Protein AF-A0A969ZIH9-F1 (afdb_monomer)

Mean predicted aligned error: 7.08 Å

pLDDT: mean 86.92, std 8.5, range [53.53, 96.44]

Secondary structure (DSSP, 8-state):
-HHHHHHHHHHHHHHHHTT--HHHHHHHHT--HHHHHHHHHHHHHHHHHTTSTTHHHHHHH-S-HHHHHHHHHHHHHTT--SHHHHHT--HHHHTTSTT--HHHHHHHHHHHHHHHHHHHT-

Nearest PDB structures (foldseek):
  7kja-assembly1_A  TM=7.218E-01  e=5.142E+00  Homo sapiens
  2e8n-assembly1_A  TM=7.130E-01  e=5.732E+00  Homo sapiens
  7kjc-assembly1_A  TM=7.222E-01  e=7.122E+00  Homo sapiens
  5y6a-assembly1_B  TM=3.736E-01  e=9.342E+00  Listeria monocytogenes J0161

Structure (mmCIF, N/CA/C/O backbone):
data_AF-A0A969ZIH9-F1
#
_entry.id   AF-A0A969ZIH9-F1
#
loop_
_atom_site.group_PDB
_atom_site.id
_atom_site.type_symbol
_atom_site.label_atom_id
_atom_site.label_alt_id
_atom_site.label_comp_id
_atom_site.label_asym_id
_atom_site.label_entity_id
_atom_site.label_seq_id
_atom_site.pdbx_PDB_ins_code
_atom_site.Cartn_x
_atom_site.Cartn_y
_atom_site.Cartn_z
_atom_site.occupancy
_atom_site.B_iso_or_equiv
_atom_site.auth_seq_id
_atom_site.auth_comp_id
_atom_site.auth_asym_id
_atom_site.auth_atom_id
_atom_site.pdbx_PDB_model_num
ATOM 1 N N . MET A 1 1 ? -5.543 -1.739 -20.381 1.00 57.84 1 MET A N 1
ATOM 2 C CA . MET A 1 1 ? -4.426 -0.755 -20.312 1.00 57.84 1 MET A CA 1
ATOM 3 C C . MET A 1 1 ? -3.811 -0.650 -18.911 1.00 57.84 1 MET A C 1
ATOM 5 O O . MET A 1 1 ? -2.602 -0.478 -18.823 1.00 57.84 1 MET A O 1
ATOM 9 N N . ALA A 1 2 ? -4.604 -0.740 -17.831 1.00 61.97 2 ALA A N 1
ATOM 10 C CA . ALA A 1 2 ? -4.091 -0.759 -16.456 1.00 61.97 2 ALA A CA 1
ATOM 11 C C . ALA A 1 2 ? -3.332 -2.059 -16.113 1.00 61.97 2 ALA A C 1
ATOM 13 O O . ALA A 1 2 ? -2.240 -1.976 -15.562 1.00 61.97 2 ALA A O 1
ATOM 14 N N . GLU A 1 3 ? -3.840 -3.227 -16.524 1.00 64.31 3 GLU A N 1
ATOM 15 C CA . GLU A 1 3 ? -3.169 -4.529 -16.318 1.00 64.31 3 GLU A CA 1
ATOM 16 C C . GLU A 1 3 ? -1.819 -4.609 -17.029 1.00 64.31 3 GLU A C 1
ATOM 18 O O . GLU A 1 3 ? -0.807 -4.800 -16.374 1.00 64.31 3 GLU A O 1
ATOM 23 N N . ALA A 1 4 ? -1.755 -4.265 -18.320 1.00 75.06 4 ALA A N 1
ATOM 24 C CA . ALA A 1 4 ? -0.489 -4.240 -19.062 1.00 75.06 4 ALA A CA 1
ATOM 25 C C . ALA A 1 4 ? 0.594 -3.338 -18.423 1.00 75.06 4 ALA A C 1
ATOM 27 O O . ALA A 1 4 ? 1.790 -3.583 -18.576 1.00 75.06 4 ALA A O 1
ATOM 28 N N . LYS A 1 5 ? 0.197 -2.277 -17.701 1.00 81.75 5 LYS A N 1
ATOM 29 C CA . LYS A 1 5 ? 1.139 -1.448 -16.930 1.00 81.75 5 LYS A CA 1
ATOM 30 C C . LYS A 1 5 ? 1.594 -2.145 -15.647 1.00 81.75 5 LYS A C 1
ATOM 32 O O . LYS A 1 5 ? 2.770 -2.022 -15.313 1.00 81.75 5 LYS A O 1
ATOM 37 N N . LYS A 1 6 ? 0.689 -2.830 -14.940 1.00 80.06 6 LYS A N 1
ATOM 38 C CA . LYS A 1 6 ? 1.018 -3.617 -13.743 1.00 80.06 6 LYS A CA 1
ATOM 39 C C . LYS A 1 6 ? 1.974 -4.760 -14.091 1.00 80.06 6 LYS A C 1
ATOM 41 O O . LYS A 1 6 ? 3.026 -4.856 -13.467 1.00 80.06 6 LYS A O 1
ATOM 46 N N . ASP A 1 7 ? 1.679 -5.518 -15.144 1.00 86.06 7 ASP A N 1
ATOM 47 C CA . ASP A 1 7 ? 2.494 -6.661 -15.574 1.00 86.06 7 ASP A CA 1
ATOM 48 C C . ASP A 1 7 ? 3.908 -6.225 -15.961 1.00 86.06 7 ASP A C 1
ATOM 50 O O . ASP A 1 7 ? 4.893 -6.737 -15.434 1.00 86.06 7 ASP A O 1
ATOM 54 N N . ARG A 1 8 ? 4.025 -5.168 -16.776 1.00 88.94 8 ARG A N 1
ATOM 55 C CA . ARG A 1 8 ? 5.325 -4.580 -17.130 1.00 88.94 8 ARG A CA 1
ATOM 56 C C . ARG A 1 8 ? 6.127 -4.158 -15.897 1.00 88.94 8 ARG A C 1
ATOM 58 O O . ARG A 1 8 ? 7.341 -4.339 -15.861 1.00 88.94 8 ARG A O 1
ATOM 65 N N . ASN A 1 9 ? 5.481 -3.525 -14.917 1.00 91.12 9 ASN A N 1
ATOM 66 C CA . ASN A 1 9 ? 6.172 -3.061 -13.716 1.00 91.12 9 ASN A CA 1
ATOM 67 C C . ASN A 1 9 ? 6.681 -4.239 -12.874 1.00 91.12 9 ASN A C 1
ATOM 69 O O . ASN A 1 9 ? 7.814 -4.184 -12.396 1.00 91.12 9 ASN A O 1
ATOM 73 N N . ARG A 1 10 ? 5.877 -5.302 -12.752 1.00 89.19 10 ARG A N 1
ATOM 74 C CA . ARG A 1 10 ? 6.259 -6.542 -12.076 1.00 89.19 10 ARG A CA 1
ATOM 75 C C . ARG A 1 10 ? 7.434 -7.225 -12.774 1.00 89.19 10 ARG A C 1
ATOM 77 O O . ARG A 1 10 ? 8.443 -7.490 -12.130 1.00 89.19 10 ARG A O 1
ATOM 84 N N . GLU A 1 11 ? 7.364 -7.412 -14.091 1.00 92.81 11 GLU A N 1
ATOM 85 C CA . GLU A 1 11 ? 8.471 -7.988 -14.867 1.00 92.81 11 GLU A CA 1
ATOM 86 C C . GLU A 1 11 ? 9.757 -7.157 -14.749 1.00 92.81 11 GLU A C 1
ATOM 88 O O . GLU A 1 11 ? 10.860 -7.700 -14.708 1.00 92.81 11 GLU A O 1
ATOM 93 N N . LEU A 1 12 ? 9.639 -5.824 -14.718 1.00 95.31 12 LEU A N 1
ATOM 94 C CA . LEU A 1 12 ? 10.779 -4.931 -14.515 1.00 95.31 12 LEU A CA 1
ATOM 95 C C . LEU A 1 12 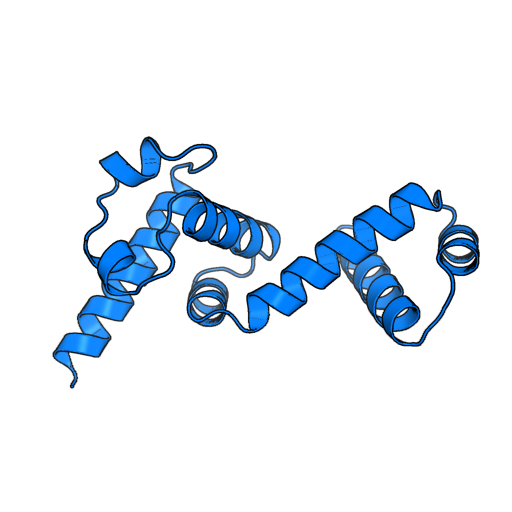? 11.412 -5.152 -13.138 1.00 95.31 12 LEU A C 1
ATOM 97 O O . LEU A 1 12 ? 12.638 -5.222 -13.049 1.00 95.31 12 LEU A O 1
ATOM 101 N N . TYR A 1 13 ? 10.592 -5.257 -12.090 1.00 94.31 13 TYR A N 1
ATOM 102 C CA . TYR A 1 13 ? 11.046 -5.541 -10.732 1.00 94.31 13 TYR A CA 1
ATOM 103 C C . TYR A 1 13 ? 11.770 -6.891 -10.652 1.00 94.31 13 TYR A C 1
ATOM 105 O O . TYR A 1 13 ? 12.934 -6.926 -10.260 1.00 94.31 13 TYR A O 1
ATOM 113 N N . GLU A 1 14 ? 11.139 -7.969 -11.120 1.00 93.38 14 GLU A N 1
ATOM 114 C CA . GLU A 1 14 ? 11.701 -9.326 -11.085 1.00 93.38 14 GLU A CA 1
ATOM 115 C C . GLU A 1 14 ? 13.020 -9.415 -11.872 1.00 93.38 14 GLU A C 1
ATOM 117 O O . GLU A 1 14 ? 14.018 -9.945 -11.383 1.00 93.38 14 GLU A O 1
ATOM 122 N N . ALA A 1 15 ? 13.079 -8.813 -13.065 1.00 94.12 15 ALA A N 1
ATOM 123 C CA . ALA A 1 15 ? 14.309 -8.764 -13.852 1.00 94.12 15 ALA A CA 1
ATOM 124 C C . ALA A 1 15 ? 15.412 -7.949 -13.157 1.00 94.12 15 ALA A C 1
ATOM 126 O O . ALA A 1 15 ? 16.597 -8.276 -13.274 1.00 94.12 15 ALA A O 1
ATOM 127 N N . LYS A 1 16 ? 15.049 -6.887 -12.426 1.00 96.06 16 LYS A N 1
ATOM 128 C CA . LYS A 1 16 ? 16.023 -6.095 -11.677 1.00 96.06 16 LYS A CA 1
ATOM 129 C C . LYS A 1 16 ? 16.589 -6.866 -10.481 1.00 96.06 16 LYS A C 1
ATOM 131 O O . LYS A 1 16 ? 17.804 -6.806 -10.278 1.00 96.06 16 LYS A O 1
ATOM 136 N N . GLU A 1 17 ? 15.747 -7.589 -9.745 1.00 95.00 17 GLU A N 1
ATOM 137 C CA . GLU A 1 17 ? 16.155 -8.485 -8.650 1.00 95.00 17 GLU A CA 1
ATOM 138 C C . GLU A 1 17 ? 17.052 -9.625 -9.161 1.00 95.00 17 GLU A C 1
ATOM 140 O O . GLU A 1 17 ? 18.039 -9.972 -8.520 1.00 95.00 17 GLU A O 1
ATOM 145 N N . ALA A 1 18 ? 16.817 -10.111 -10.385 1.00 94.56 18 ALA A N 1
ATOM 146 C CA . ALA A 1 18 ? 17.694 -11.065 -11.073 1.00 94.56 18 ALA A CA 1
ATOM 147 C C . ALA A 1 18 ? 19.033 -10.464 -11.571 1.00 94.56 18 ALA A C 1
ATOM 149 O O . ALA A 1 18 ? 19.819 -11.145 -12.231 1.00 94.56 18 ALA A O 1
ATOM 150 N N . GLY A 1 19 ? 19.309 -9.185 -11.289 1.00 95.00 19 GLY A N 1
ATOM 151 C CA . GLY A 1 19 ? 20.585 -8.529 -11.587 1.00 95.00 19 GLY A CA 1
ATOM 152 C C . GLY A 1 19 ? 20.643 -7.763 -12.912 1.00 95.00 19 GLY A C 1
ATOM 153 O O . GLY A 1 19 ? 21.695 -7.215 -13.248 1.00 95.00 19 GLY A O 1
ATOM 154 N N . VAL A 1 20 ? 19.541 -7.649 -13.664 1.00 95.62 20 VAL A N 1
ATOM 155 C CA . VAL A 1 20 ? 19.542 -6.903 -14.934 1.00 95.62 20 VAL A CA 1
ATOM 156 C C . VAL A 1 20 ? 19.785 -5.400 -14.677 1.00 95.62 20 VAL A C 1
ATOM 158 O O . VAL A 1 20 ? 19.151 -4.797 -13.804 1.00 95.62 20 VAL A O 1
ATOM 161 N N . PRO A 1 21 ? 20.699 -4.736 -15.410 1.00 96.31 21 PRO A N 1
ATOM 162 C CA . PRO A 1 21 ? 20.917 -3.295 -15.278 1.00 96.31 21 PRO A CA 1
ATOM 163 C C . PRO A 1 21 ? 19.704 -2.463 -15.719 1.00 96.31 21 PRO A C 1
ATOM 165 O O . PRO A 1 21 ? 19.036 -2.795 -16.699 1.00 96.31 21 PRO A O 1
ATOM 168 N N . PHE A 1 22 ? 19.473 -1.314 -15.071 1.00 95.50 22 PHE A N 1
ATOM 169 C CA . PHE A 1 22 ? 18.377 -0.406 -15.442 1.00 95.50 22 PHE A CA 1
ATOM 170 C C . PHE A 1 22 ? 18.468 0.113 -16.881 1.00 95.50 22 PHE A C 1
ATOM 172 O O . PHE A 1 22 ? 17.435 0.407 -17.470 1.00 95.50 22 PHE A O 1
ATOM 179 N N . THR A 1 23 ? 19.670 0.206 -17.453 1.00 96.38 23 THR A N 1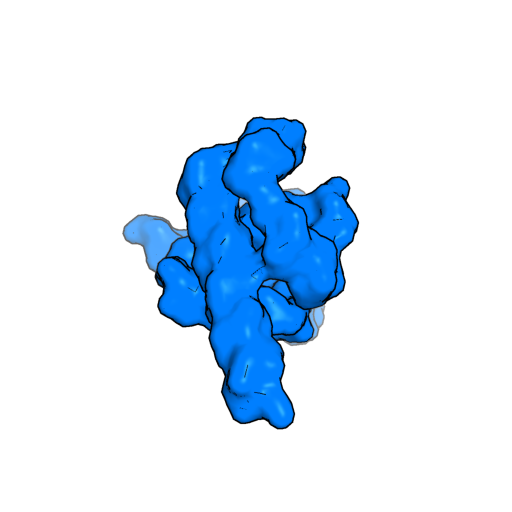
ATOM 180 C CA . THR A 1 23 ? 19.879 0.590 -18.858 1.00 96.38 23 THR A CA 1
ATOM 181 C C . THR A 1 23 ? 19.223 -0.403 -19.815 1.00 96.38 23 THR A C 1
ATOM 183 O O . THR A 1 23 ? 18.423 -0.001 -20.652 1.00 96.38 23 THR A O 1
ATOM 186 N N . LYS A 1 24 ? 19.448 -1.707 -19.615 1.00 95.12 24 LYS A N 1
ATOM 187 C CA . LYS A 1 24 ? 18.825 -2.764 -20.428 1.00 95.12 24 LYS A CA 1
ATOM 188 C C . LYS A 1 24 ? 17.306 -2.821 -20.253 1.00 95.12 24 LYS A C 1
ATOM 190 O O . LYS A 1 24 ? 16.580 -3.061 -21.212 1.00 95.12 24 LYS A O 1
ATOM 195 N N . LEU A 1 25 ? 16.812 -2.587 -19.034 1.00 94.69 25 LEU A N 1
ATOM 196 C CA . LEU A 1 25 ? 15.369 -2.533 -18.762 1.00 94.69 25 LEU A CA 1
ATOM 197 C C . LEU A 1 25 ? 14.714 -1.317 -19.432 1.00 94.69 25 LEU A C 1
ATOM 199 O O . LEU A 1 25 ? 13.631 -1.432 -20.000 1.00 94.69 25 LEU A O 1
ATOM 203 N N . ALA A 1 26 ? 15.381 -0.164 -19.392 1.00 94.56 26 ALA A N 1
ATOM 204 C CA . ALA A 1 26 ? 14.940 1.063 -20.043 1.00 94.56 26 ALA A CA 1
ATOM 205 C C . ALA A 1 26 ? 14.823 0.888 -21.566 1.00 94.56 26 ALA A C 1
ATOM 207 O O . ALA A 1 26 ? 13.788 1.228 -22.138 1.00 94.56 26 ALA A O 1
ATOM 208 N N . GLU A 1 27 ? 15.829 0.272 -22.192 1.00 94.62 27 GLU A N 1
ATOM 209 C CA . GLU A 1 27 ? 15.822 -0.074 -23.619 1.00 94.62 27 GLU A CA 1
ATOM 210 C C . GLU A 1 27 ? 14.688 -1.047 -23.974 1.00 94.62 27 GLU A C 1
ATOM 212 O O . GLU A 1 27 ? 13.912 -0.761 -24.884 1.00 94.62 27 GLU A O 1
ATOM 217 N N .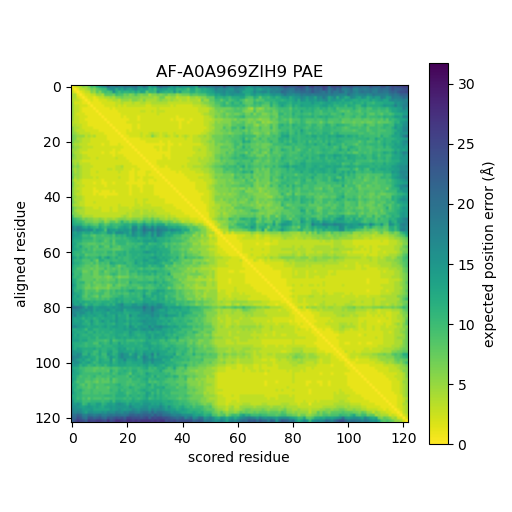 LYS A 1 28 ? 14.527 -2.151 -23.220 1.00 93.75 28 LYS A N 1
ATOM 218 C CA . LYS A 1 28 ? 13.483 -3.171 -23.462 1.00 93.75 28 LYS A CA 1
ATOM 219 C C . LYS A 1 28 ? 12.075 -2.570 -23.506 1.00 93.75 28 LYS A C 1
ATOM 221 O O . LYS A 1 28 ? 11.260 -2.978 -24.328 1.00 93.75 28 LYS A O 1
ATOM 226 N N . TYR A 1 29 ? 11.781 -1.634 -22.606 1.00 91.62 29 TYR A N 1
ATOM 227 C CA . TYR A 1 29 ? 10.437 -1.070 -22.451 1.00 91.62 29 TYR A CA 1
ATOM 228 C C . TYR A 1 29 ? 10.263 0.320 -23.077 1.00 91.62 29 TYR A C 1
ATOM 230 O O . TYR A 1 29 ? 9.191 0.908 -22.931 1.00 91.62 29 TYR A O 1
ATOM 238 N N . GLY A 1 30 ? 11.286 0.857 -23.751 1.00 92.88 30 GLY A N 1
ATOM 239 C CA . GLY A 1 30 ? 11.235 2.181 -24.378 1.00 92.88 30 GLY A CA 1
ATOM 240 C C . GLY A 1 30 ? 11.009 3.327 -23.383 1.00 92.88 30 GLY A C 1
ATOM 241 O O . GLY A 1 30 ? 10.279 4.271 -23.681 1.00 92.88 30 GLY A O 1
ATOM 242 N N . ILE A 1 31 ? 11.590 3.240 -22.182 1.00 93.62 31 ILE A N 1
ATOM 243 C CA . ILE A 1 31 ? 11.470 4.252 -21.118 1.00 93.62 31 ILE A CA 1
ATOM 244 C C . ILE A 1 31 ? 12.842 4.796 -20.719 1.00 93.62 31 ILE A C 1
ATOM 246 O O . ILE A 1 31 ? 13.874 4.247 -21.081 1.00 93.62 31 ILE A O 1
ATOM 250 N N . THR A 1 32 ? 12.882 5.871 -19.932 1.00 96.44 32 THR A N 1
ATOM 251 C CA . THR A 1 32 ? 14.149 6.374 -19.380 1.00 96.44 32 THR A CA 1
ATOM 252 C C . THR A 1 32 ? 14.636 5.512 -18.211 1.00 96.44 32 THR A C 1
ATOM 254 O O . THR A 1 32 ? 13.840 4.926 -17.474 1.00 96.44 32 THR A O 1
ATOM 257 N N . VAL A 1 33 ? 15.951 5.501 -17.968 1.00 94.94 33 VAL A N 1
ATOM 258 C CA . VAL A 1 33 ? 16.569 4.828 -16.805 1.00 94.94 33 VAL A CA 1
ATOM 259 C C . VAL A 1 33 ? 15.968 5.322 -15.482 1.00 94.94 33 VAL A C 1
ATOM 261 O O . VAL A 1 33 ? 15.685 4.526 -14.588 1.00 94.94 33 VAL A O 1
ATOM 264 N N . THR A 1 34 ? 15.696 6.624 -15.363 1.00 95.38 34 THR A N 1
ATOM 265 C CA . THR A 1 34 ? 15.040 7.215 -14.185 1.00 95.38 34 THR A CA 1
ATOM 266 C C . THR A 1 34 ? 13.617 6.691 -13.993 1.00 95.38 34 THR A C 1
ATOM 268 O O . THR A 1 34 ? 13.200 6.433 -12.861 1.00 95.38 34 THR A O 1
ATOM 271 N N . CYS A 1 35 ? 12.874 6.493 -15.087 1.00 93.12 35 CYS A N 1
ATOM 272 C CA . CYS A 1 35 ? 11.544 5.893 -15.040 1.00 93.12 35 CYS A CA 1
ATOM 273 C C . CYS A 1 35 ? 11.626 4.435 -14.567 1.00 93.12 35 CYS A C 1
ATOM 275 O O . CYS A 1 35 ? 10.903 4.061 -13.646 1.00 93.12 35 CYS A O 1
ATOM 277 N N . ALA A 1 36 ? 12.565 3.649 -15.106 1.00 93.81 36 ALA A N 1
ATOM 278 C CA . ALA A 1 36 ? 12.799 2.270 -14.676 1.00 93.81 36 ALA A CA 1
ATOM 279 C C . ALA A 1 36 ? 13.156 2.180 -13.179 1.00 93.81 36 ALA A C 1
ATOM 281 O O . ALA A 1 36 ? 12.581 1.371 -12.456 1.00 93.81 36 ALA A O 1
ATOM 282 N N . ASN A 1 37 ? 14.036 3.059 -12.688 1.00 93.31 37 ASN A N 1
ATOM 283 C CA . ASN A 1 37 ? 14.390 3.136 -11.266 1.00 93.31 37 ASN A CA 1
ATOM 284 C C . ASN A 1 37 ? 13.177 3.507 -10.393 1.00 93.31 37 ASN A C 1
ATOM 286 O O . ASN A 1 37 ? 12.932 2.883 -9.364 1.00 93.31 37 ASN A O 1
ATOM 290 N N . THR A 1 38 ? 12.372 4.482 -10.821 1.00 92.00 38 THR A N 1
ATOM 291 C CA . THR A 1 38 ? 11.143 4.870 -10.107 1.00 92.00 38 THR A CA 1
ATOM 292 C C . THR A 1 38 ? 10.147 3.716 -10.017 1.00 92.00 38 THR A C 1
ATOM 294 O O . THR A 1 38 ? 9.565 3.498 -8.957 1.00 92.00 38 THR A O 1
ATOM 297 N N . ILE A 1 39 ? 9.952 2.974 -11.112 1.00 92.00 39 ILE A N 1
ATOM 298 C CA . ILE A 1 39 ? 9.072 1.800 -11.137 1.00 92.00 39 ILE A CA 1
ATOM 299 C C . ILE A 1 39 ? 9.595 0.739 -10.171 1.00 92.00 39 ILE A C 1
ATOM 301 O O . ILE A 1 39 ? 8.849 0.311 -9.298 1.00 92.00 39 ILE A O 1
ATOM 305 N N . TYR A 1 40 ? 10.880 0.389 -10.266 1.00 93.44 40 TYR A N 1
ATOM 306 C CA . TYR A 1 40 ? 11.500 -0.585 -9.371 1.00 93.44 40 TYR A CA 1
ATOM 307 C C . TYR A 1 40 ? 11.326 -0.211 -7.900 1.00 93.44 40 TYR A C 1
ATOM 309 O O . TYR A 1 40 ? 10.863 -1.033 -7.121 1.00 93.44 40 TYR A O 1
ATOM 317 N N . ARG A 1 41 ? 11.639 1.035 -7.518 1.00 89.94 41 ARG A N 1
ATOM 318 C CA . ARG A 1 41 ? 11.481 1.494 -6.129 1.00 89.94 41 ARG A CA 1
ATOM 319 C C . ARG A 1 41 ? 10.045 1.351 -5.644 1.00 89.94 41 ARG A C 1
ATOM 321 O O . ARG A 1 41 ? 9.835 0.924 -4.521 1.00 89.94 41 ARG A O 1
ATOM 328 N N . ARG A 1 42 ? 9.064 1.694 -6.484 1.00 86.25 42 ARG A N 1
ATOM 329 C CA . ARG A 1 42 ? 7.644 1.566 -6.132 1.00 86.25 42 ARG A CA 1
ATOM 330 C C . ARG A 1 42 ? 7.230 0.114 -5.929 1.00 86.25 42 ARG A C 1
ATOM 332 O O . ARG A 1 42 ? 6.522 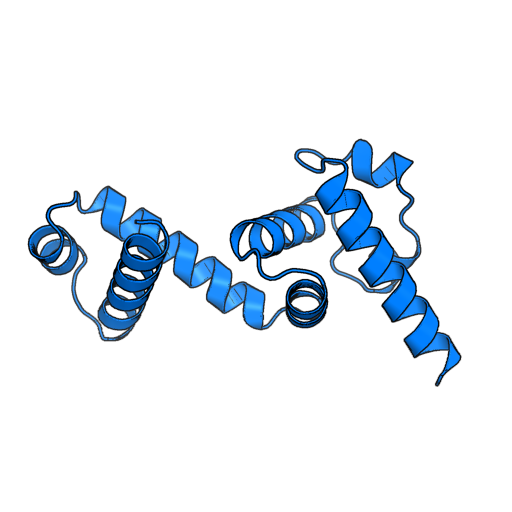-0.156 -4.972 1.00 86.25 42 ARG A O 1
ATOM 339 N N . GLU A 1 43 ? 7.647 -0.796 -6.805 1.00 87.94 43 GLU A N 1
ATOM 340 C CA . GLU A 1 43 ? 7.327 -2.221 -6.642 1.00 87.94 43 GLU A CA 1
ATOM 341 C C . GLU A 1 43 ? 8.077 -2.833 -5.453 1.00 87.94 43 GLU A C 1
ATOM 343 O O . GLU A 1 43 ? 7.479 -3.563 -4.674 1.00 87.94 43 GLU A O 1
ATOM 348 N N . LYS A 1 44 ? 9.340 -2.451 -5.227 1.00 87.56 44 LYS A N 1
ATOM 349 C CA . LYS A 1 44 ? 10.104 -2.887 -4.055 1.00 87.56 44 LYS A CA 1
ATOM 350 C C . LYS A 1 44 ? 9.433 -2.477 -2.746 1.00 87.56 44 LYS A C 1
ATOM 352 O O . LYS A 1 44 ? 9.269 -3.320 -1.878 1.00 87.56 44 LYS A O 1
ATOM 357 N N . ILE A 1 45 ? 8.995 -1.222 -2.643 1.00 81.00 45 ILE A N 1
ATOM 358 C CA . ILE A 1 45 ? 8.256 -0.720 -1.477 1.00 81.00 45 ILE A CA 1
ATOM 359 C C . ILE A 1 45 ? 6.986 -1.552 -1.244 1.00 81.00 45 ILE A C 1
ATOM 361 O O . ILE A 1 45 ? 6.694 -1.922 -0.115 1.00 81.00 45 ILE A O 1
ATOM 365 N N . LYS A 1 46 ? 6.246 -1.921 -2.300 1.00 78.88 46 LYS A N 1
ATOM 366 C CA . LYS A 1 46 ? 5.078 -2.806 -2.148 1.00 78.88 46 LYS A CA 1
ATOM 367 C C . LYS A 1 46 ? 5.454 -4.191 -1.621 1.00 78.88 46 LYS A C 1
ATOM 369 O O . LYS A 1 46 ? 4.731 -4.713 -0.782 1.00 78.88 46 LYS A O 1
ATOM 374 N N . GLU A 1 47 ? 6.536 -4.791 -2.118 1.00 81.69 47 GLU A N 1
ATOM 375 C CA . GLU A 1 47 ? 7.018 -6.092 -1.627 1.00 81.69 47 GLU A CA 1
ATOM 376 C C . GLU A 1 47 ? 7.530 -6.015 -0.183 1.00 81.69 47 GLU A C 1
ATOM 378 O O . GLU A 1 47 ? 7.305 -6.936 0.596 1.00 81.69 47 GLU A O 1
ATOM 383 N N . GLU A 1 48 ? 8.175 -4.915 0.204 1.00 78.19 48 GLU A N 1
ATOM 384 C CA . G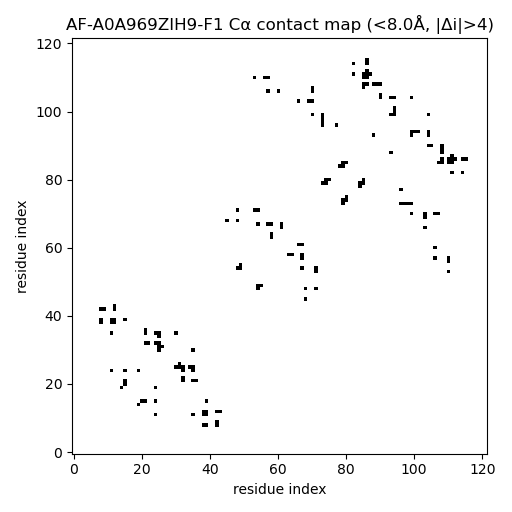LU A 1 48 ? 8.588 -4.669 1.589 1.00 78.19 48 GLU A CA 1
ATOM 385 C C . GLU A 1 48 ? 7.357 -4.559 2.500 1.00 78.19 48 GLU A C 1
ATOM 387 O O . GLU A 1 48 ? 7.267 -5.281 3.495 1.00 78.19 48 GLU A O 1
ATOM 392 N N . HIS A 1 49 ? 6.354 -3.775 2.090 1.00 71.12 49 HIS A N 1
ATOM 393 C CA . HIS A 1 49 ? 5.102 -3.622 2.828 1.00 71.12 49 HIS A CA 1
ATOM 394 C C . HIS A 1 49 ? 4.271 -4.909 2.899 1.00 71.12 49 HIS A C 1
ATOM 396 O O . HIS A 1 49 ? 3.517 -5.071 3.850 1.00 71.12 49 HIS A O 1
ATOM 402 N N . LYS A 1 50 ? 4.405 -5.869 1.968 1.00 68.69 50 LYS A N 1
ATOM 403 C CA . LYS A 1 50 ? 3.713 -7.176 2.068 1.00 68.69 50 LYS A CA 1
ATOM 404 C C . LYS A 1 50 ? 4.022 -7.935 3.355 1.00 68.69 50 LYS A C 1
ATOM 406 O O . LYS A 1 50 ? 3.203 -8.750 3.786 1.00 68.69 50 LYS A O 1
ATOM 411 N N . ASN A 1 51 ? 5.190 -7.678 3.939 1.00 64.06 51 ASN A N 1
ATOM 412 C CA . ASN A 1 51 ? 5.627 -8.280 5.193 1.00 64.06 51 ASN A CA 1
ATOM 413 C C . ASN A 1 51 ? 5.144 -7.504 6.428 1.00 64.06 51 ASN A C 1
ATOM 415 O O . ASN A 1 51 ? 5.383 -7.942 7.552 1.00 64.06 51 ASN A O 1
ATOM 419 N N . GLU A 1 52 ? 4.472 -6.366 6.250 1.00 68.31 52 GLU A N 1
ATOM 420 C CA . GLU A 1 52 ? 3.920 -5.604 7.362 1.00 68.31 52 GLU A CA 1
ATOM 421 C C . GLU A 1 52 ? 2.626 -6.208 7.885 1.00 68.31 52 GLU A C 1
ATOM 423 O O . GLU A 1 52 ? 1.767 -6.691 7.141 1.00 68.31 52 GLU A O 1
ATOM 428 N N . ARG A 1 53 ? 2.465 -6.106 9.206 1.00 66.25 53 ARG A N 1
ATOM 429 C CA . ARG A 1 53 ? 1.379 -6.718 9.975 1.00 66.25 53 ARG A CA 1
ATOM 430 C C . ARG A 1 53 ? -0.017 -6.399 9.429 1.00 66.25 53 ARG A C 1
ATOM 432 O O . ARG A 1 53 ? -0.888 -7.260 9.473 1.00 66.25 53 ARG A O 1
ATOM 439 N N . TYR A 1 54 ? -0.228 -5.198 8.887 1.00 74.44 54 TYR A N 1
ATOM 440 C CA . TYR A 1 54 ? -1.545 -4.750 8.413 1.00 74.44 54 TYR A CA 1
ATOM 441 C C . TYR A 1 54 ? -1.748 -4.880 6.909 1.00 74.44 54 TYR A C 1
ATOM 443 O O . TYR A 1 54 ? -2.865 -4.682 6.436 1.00 74.44 54 TYR A O 1
ATOM 451 N N . TYR A 1 55 ? -0.716 -5.241 6.144 1.00 80.56 55 TYR A N 1
ATOM 452 C CA . TYR A 1 55 ? -0.852 -5.378 4.698 1.00 80.56 55 TYR A CA 1
ATOM 453 C C . TYR A 1 55 ? -1.850 -6.477 4.334 1.00 80.56 55 TYR A C 1
ATOM 455 O O . TYR A 1 55 ? -2.712 -6.266 3.489 1.00 80.56 55 TYR A O 1
ATOM 463 N N . GLN A 1 56 ? -1.797 -7.623 5.019 1.00 80.62 56 GLN A N 1
ATOM 464 C CA . GLN A 1 56 ? -2.733 -8.728 4.779 1.00 80.62 56 GLN A CA 1
ATOM 465 C C . GLN A 1 56 ? -4.182 -8.353 5.126 1.00 80.62 56 GLN A C 1
ATOM 467 O O . GLN A 1 56 ? -5.102 -8.722 4.399 1.00 80.62 56 GLN A O 1
ATOM 472 N N . LEU A 1 57 ? -4.387 -7.561 6.186 1.00 86.25 57 LEU A N 1
ATOM 473 C CA . LEU A 1 57 ? -5.708 -7.020 6.523 1.00 86.25 57 LEU A CA 1
ATOM 474 C C . LEU A 1 57 ? -6.181 -6.007 5.475 1.00 86.25 57 LEU A C 1
ATOM 476 O O . LEU A 1 57 ? -7.338 -6.013 5.082 1.00 86.25 57 LEU A O 1
ATOM 480 N N . LEU A 1 58 ? -5.293 -5.157 4.960 1.00 88.31 58 LEU A N 1
ATOM 481 C CA . LEU A 1 58 ? -5.644 -4.222 3.892 1.00 88.31 58 LEU A CA 1
ATOM 482 C C . LEU A 1 58 ? -6.015 -4.945 2.592 1.00 88.31 58 LEU A C 1
ATOM 484 O O . LEU A 1 58 ? -6.983 -4.551 1.947 1.00 88.31 58 LEU A O 1
ATOM 488 N N . VAL A 1 59 ? -5.298 -6.015 2.239 1.00 86.56 59 VAL A N 1
ATOM 489 C CA . VAL A 1 59 ? -5.603 -6.858 1.071 1.00 86.56 59 VAL A CA 1
ATOM 490 C C . VAL A 1 59 ? -6.971 -7.529 1.203 1.00 86.56 59 VAL A C 1
ATOM 492 O O . VAL A 1 59 ? -7.690 -7.623 0.214 1.00 86.56 59 VAL A O 1
ATOM 495 N N . SER A 1 60 ? -7.379 -7.961 2.402 1.00 87.06 60 SER A N 1
ATOM 496 C CA . SER A 1 60 ? -8.715 -8.549 2.597 1.00 87.06 60 SER A CA 1
ATOM 497 C C . SER A 1 60 ? -9.847 -7.513 2.547 1.00 87.06 60 SER A C 1
ATOM 499 O O . SER A 1 60 ? -11.002 -7.866 2.306 1.00 87.06 60 SER A O 1
ATOM 501 N N . LEU A 1 61 ? -9.524 -6.232 2.751 1.00 88.62 61 LEU A N 1
ATOM 502 C CA . LEU A 1 61 ? -10.479 -5.124 2.760 1.00 88.62 61 LEU A CA 1
ATOM 503 C C . LEU A 1 61 ? -10.605 -4.405 1.407 1.00 88.62 61 LEU A C 1
ATOM 505 O O . LEU A 1 61 ? -11.606 -3.716 1.183 1.00 88.62 61 LEU A O 1
ATOM 509 N N . THR A 1 62 ? -9.613 -4.509 0.516 1.00 87.94 62 THR A N 1
ATOM 510 C CA . THR A 1 62 ? -9.639 -3.869 -0.807 1.00 87.94 62 THR A CA 1
ATOM 511 C C . THR A 1 62 ? -8.692 -4.527 -1.817 1.00 87.94 62 THR A C 1
ATOM 513 O O . THR A 1 62 ? -7.557 -4.851 -1.496 1.00 87.94 62 THR A O 1
ATOM 516 N N . ASP A 1 63 ? -9.114 -4.598 -3.085 1.00 84.81 63 ASP A N 1
ATOM 517 C CA . ASP A 1 63 ? -8.288 -5.092 -4.206 1.00 84.81 63 ASP A CA 1
ATOM 518 C C . ASP A 1 63 ? -7.379 -4.008 -4.832 1.00 84.81 63 ASP A C 1
ATOM 520 O O . ASP A 1 63 ? -6.743 -4.206 -5.873 1.00 84.81 63 ASP A O 1
ATOM 524 N N . SER A 1 64 ? -7.356 -2.800 -4.260 1.00 87.06 64 SER A N 1
ATOM 525 C CA . SER A 1 64 ? -6.607 -1.673 -4.818 1.00 87.06 64 SER A CA 1
ATOM 526 C C . SER A 1 64 ? -5.201 -1.583 -4.229 1.00 87.06 64 SER A C 1
ATOM 528 O O . SER A 1 64 ? -5.003 -0.954 -3.191 1.00 87.06 64 SER A O 1
ATOM 530 N N . ASP A 1 65 ? -4.201 -2.116 -4.943 1.00 81.19 65 ASP A N 1
ATOM 531 C CA . ASP A 1 65 ? -2.778 -2.019 -4.558 1.00 81.19 65 ASP A CA 1
ATOM 532 C C . ASP A 1 65 ? -2.339 -0.585 -4.228 1.00 81.19 65 ASP A C 1
ATOM 534 O O . ASP A 1 65 ? -1.538 -0.353 -3.321 1.00 81.19 65 ASP A O 1
ATOM 538 N N . GLU A 1 66 ? -2.845 0.398 -4.983 1.00 83.81 66 GLU A N 1
ATOM 539 C CA . GLU A 1 66 ? -2.540 1.807 -4.738 1.00 83.81 66 GLU A CA 1
ATOM 540 C C . GLU A 1 66 ? -3.113 2.261 -3.395 1.00 83.81 66 GLU A C 1
ATOM 542 O O . GLU A 1 66 ? -2.421 2.948 -2.644 1.00 83.81 66 GLU A O 1
ATOM 547 N N . MET A 1 67 ? -4.348 1.864 -3.076 1.00 88.31 67 MET A N 1
ATOM 548 C CA . MET A 1 67 ? -4.972 2.214 -1.806 1.00 88.31 67 MET A CA 1
ATOM 549 C C . MET A 1 67 ? -4.241 1.553 -0.640 1.00 88.31 67 MET A C 1
ATOM 551 O O . MET A 1 67 ? -3.911 2.244 0.314 1.00 88.31 67 MET A O 1
ATOM 555 N N . ILE A 1 68 ? -3.899 0.267 -0.756 1.00 88.38 68 ILE A N 1
ATOM 556 C CA . ILE A 1 68 ? -3.122 -0.467 0.253 1.00 88.38 68 ILE A C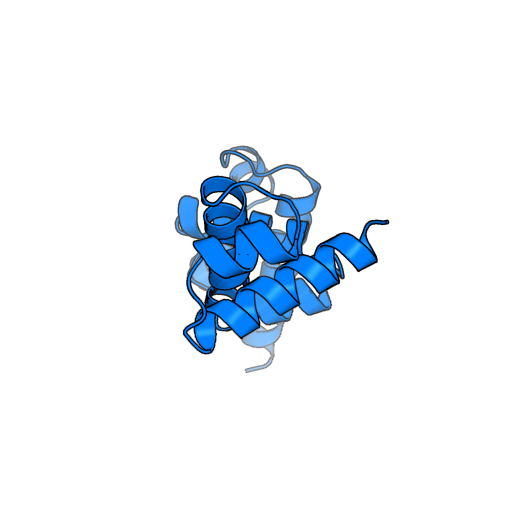A 1
ATOM 557 C C . ILE A 1 68 ? -1.800 0.260 0.526 1.00 88.38 68 ILE A C 1
ATOM 559 O O . ILE A 1 68 ? -1.523 0.648 1.658 1.00 88.38 68 ILE A O 1
ATOM 563 N N . THR A 1 69 ? -1.028 0.540 -0.529 1.00 86.19 69 THR A N 1
ATOM 564 C CA . THR A 1 69 ? 0.275 1.220 -0.419 1.00 86.19 69 THR A CA 1
ATOM 565 C C . THR A 1 69 ? 0.141 2.617 0.192 1.00 86.19 69 THR A C 1
ATOM 567 O O . THR A 1 69 ? 0.998 3.065 0.949 1.00 86.19 69 THR A O 1
ATOM 570 N N . ARG A 1 70 ? -0.917 3.360 -0.149 1.00 87.50 70 ARG A N 1
ATOM 571 C CA . ARG A 1 70 ? -1.147 4.699 0.409 1.00 87.50 70 ARG A CA 1
ATOM 572 C C . ARG A 1 70 ? -1.567 4.645 1.872 1.00 87.50 70 ARG A C 1
ATOM 574 O O . ARG A 1 70 ? -1.080 5.472 2.637 1.00 87.50 70 ARG A O 1
ATOM 581 N N . THR A 1 71 ? -2.419 3.697 2.250 1.00 90.62 71 THR A N 1
ATOM 582 C CA . THR A 1 71 ? -2.834 3.510 3.641 1.00 90.62 71 THR A CA 1
ATOM 583 C C . THR A 1 71 ? -1.650 3.121 4.515 1.00 90.62 71 THR A C 1
ATOM 585 O O . THR A 1 71 ? -1.469 3.732 5.561 1.00 90.62 71 THR A O 1
ATOM 588 N N . VAL A 1 72 ? -0.791 2.204 4.060 1.00 88.38 72 VAL A N 1
ATOM 589 C CA . VAL A 1 72 ? 0.446 1.848 4.776 1.00 88.38 72 VAL A CA 1
ATOM 590 C C . VAL A 1 72 ? 1.322 3.080 5.013 1.00 88.38 72 VAL A C 1
ATOM 592 O O . VAL A 1 72 ? 1.640 3.394 6.154 1.00 88.38 72 VAL A O 1
ATOM 595 N N . HIS A 1 73 ? 1.591 3.881 3.977 1.00 87.25 73 HIS A N 1
ATOM 596 C CA . HIS A 1 73 ? 2.352 5.121 4.157 1.00 87.25 73 HIS A CA 1
ATOM 597 C C . HIS A 1 73 ? 1.683 6.123 5.113 1.00 87.25 73 HIS A C 1
ATOM 599 O O . HIS A 1 73 ? 2.374 6.938 5.724 1.00 87.25 73 HIS A O 1
ATOM 605 N N . VAL A 1 74 ? 0.347 6.144 5.200 1.00 90.06 74 VAL A N 1
ATOM 606 C CA . VAL A 1 74 ? -0.361 6.961 6.196 1.00 90.06 74 VAL A CA 1
ATOM 607 C C . VAL A 1 74 ? -0.103 6.410 7.595 1.00 90.06 74 VAL A C 1
ATOM 609 O O . VAL A 1 74 ? 0.199 7.204 8.480 1.00 90.06 74 VAL A O 1
ATOM 612 N N . LEU A 1 75 ? -0.170 5.093 7.791 1.00 87.94 75 LEU A N 1
ATOM 613 C CA . LEU A 1 75 ? 0.108 4.468 9.082 1.00 87.94 75 LEU A CA 1
ATOM 614 C C . LEU A 1 75 ? 1.537 4.779 9.552 1.00 87.94 75 LEU A C 1
ATOM 616 O O . LEU A 1 75 ? 1.708 5.359 10.620 1.00 87.94 75 LEU A O 1
ATOM 620 N N . GLU A 1 76 ? 2.543 4.529 8.712 1.00 85.56 76 GLU A N 1
ATOM 621 C CA . GLU A 1 76 ? 3.955 4.781 9.040 1.00 85.56 76 GLU A CA 1
ATOM 622 C C . GLU A 1 76 ? 4.232 6.254 9.376 1.00 85.56 76 GLU A C 1
ATOM 624 O O . GLU A 1 76 ? 4.865 6.578 10.377 1.00 85.56 76 GLU A O 1
ATOM 629 N N . ARG A 1 77 ? 3.743 7.186 8.546 1.00 86.81 77 ARG A N 1
ATOM 630 C CA . ARG A 1 77 ? 4.029 8.624 8.711 1.00 86.81 77 ARG A CA 1
ATOM 631 C C . ARG A 1 77 ? 3.385 9.246 9.938 1.00 86.81 77 ARG A C 1
ATOM 633 O O . ARG A 1 77 ? 3.790 10.341 10.321 1.00 86.81 77 ARG A O 1
ATOM 640 N N . ASN A 1 78 ? 2.337 8.620 10.458 1.00 86.31 78 ASN A N 1
ATOM 641 C CA . ASN A 1 78 ? 1.616 9.096 11.631 1.00 86.31 78 ASN A CA 1
ATOM 642 C C . ASN A 1 78 ? 1.897 8.220 12.857 1.00 86.31 78 ASN A C 1
ATOM 644 O O . ASN A 1 78 ? 1.175 8.350 13.838 1.00 86.31 78 ASN A O 1
ATOM 648 N N . GLU A 1 79 ? 2.922 7.358 12.800 1.00 85.19 79 GLU A N 1
ATOM 649 C CA . GLU A 1 79 ? 3.334 6.494 13.917 1.00 85.19 79 GLU A CA 1
ATOM 650 C C . GLU A 1 79 ? 2.186 5.582 14.404 1.00 85.19 79 GLU A C 1
ATOM 652 O O . GLU A 1 79 ? 2.049 5.264 15.582 1.00 85.19 79 GLU A O 1
ATOM 657 N N . LEU A 1 80 ? 1.332 5.157 13.465 1.00 84.94 80 LEU A N 1
ATOM 658 C CA . LEU A 1 80 ? 0.245 4.199 13.673 1.00 84.94 80 LEU A CA 1
ATOM 659 C C . LEU A 1 80 ? 0.694 2.794 13.243 1.00 84.94 80 LEU A C 1
ATOM 661 O O . LEU A 1 80 ? -0.008 2.093 12.520 1.00 84.94 80 LEU A O 1
ATOM 665 N N . ASP A 1 81 ? 1.902 2.401 13.632 1.00 76.06 81 ASP A N 1
ATOM 666 C CA . ASP A 1 81 ? 2.531 1.121 13.286 1.00 76.06 81 ASP A CA 1
ATOM 667 C C . ASP A 1 81 ? 2.273 0.022 14.337 1.00 76.06 81 ASP A C 1
ATOM 669 O O . ASP A 1 81 ? 2.461 -1.170 14.075 1.00 76.06 81 ASP A O 1
ATOM 673 N N . SER A 1 82 ? 1.758 0.388 15.512 1.00 82.50 82 SER A N 1
ATOM 674 C CA . SER A 1 82 ? 1.358 -0.547 16.566 1.00 82.50 82 SER A CA 1
ATOM 675 C C . SER A 1 82 ? -0.151 -0.803 16.588 1.00 82.50 82 SER A C 1
ATOM 677 O O . SER A 1 82 ? -0.961 0.056 16.238 1.00 82.50 82 SER A O 1
ATOM 679 N N . ALA A 1 83 ? -0.544 -2.006 17.024 1.00 83.00 83 ALA A N 1
ATOM 680 C CA . ALA A 1 83 ? -1.957 -2.390 17.076 1.00 83.00 83 ALA A CA 1
ATOM 681 C C . ALA A 1 83 ? -2.717 -1.489 18.053 1.00 83.00 83 ALA A C 1
ATOM 683 O O . ALA A 1 83 ? -3.831 -1.062 17.774 1.00 83.00 83 ALA A O 1
ATOM 684 N N . GLU A 1 84 ? -2.074 -1.145 19.168 1.00 85.69 84 GLU A N 1
ATOM 685 C CA . GLU A 1 84 ? -2.605 -0.230 2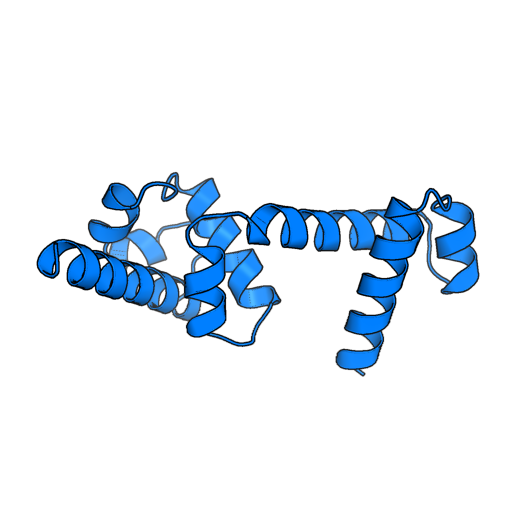0.172 1.00 85.69 84 GLU A CA 1
ATOM 686 C C . GLU A 1 84 ? -2.818 1.183 19.614 1.00 85.69 84 GLU A C 1
ATOM 688 O O . GLU A 1 84 ? -3.869 1.777 19.854 1.00 85.69 84 GLU A O 1
ATOM 693 N N . ALA A 1 85 ? -1.878 1.712 18.824 1.00 86.81 85 ALA A N 1
ATOM 694 C CA . ALA A 1 85 ? -2.042 3.020 18.195 1.00 86.81 85 ALA A CA 1
ATOM 695 C C . ALA A 1 85 ? -3.217 3.033 17.204 1.00 86.81 85 ALA A C 1
ATOM 697 O O . ALA A 1 85 ? -4.023 3.964 17.216 1.00 86.81 85 ALA A O 1
ATOM 698 N N . ILE A 1 86 ? -3.361 1.982 16.389 1.00 88.12 86 ILE A N 1
ATOM 699 C CA . ILE A 1 86 ? -4.468 1.862 15.429 1.00 88.12 86 ILE A CA 1
ATOM 700 C C . ILE A 1 86 ? -5.814 1.705 16.144 1.00 88.12 86 ILE A C 1
ATOM 702 O O . ILE A 1 86 ? -6.779 2.361 15.774 1.00 88.12 86 ILE A O 1
ATOM 706 N N . MET A 1 87 ? -5.900 0.873 17.183 1.00 88.06 87 MET A N 1
ATOM 707 C CA . MET A 1 87 ? -7.158 0.616 17.897 1.00 88.06 87 MET A CA 1
ATOM 708 C C . MET A 1 87 ? -7.729 1.841 18.620 1.00 88.06 87 MET A C 1
ATOM 710 O O . MET A 1 87 ? -8.936 1.892 18.862 1.00 88.06 87 MET A O 1
ATOM 714 N N . ASN A 1 88 ? -6.879 2.807 18.978 1.00 89.31 88 ASN A N 1
ATOM 715 C CA . ASN A 1 88 ? -7.268 4.002 19.727 1.00 89.31 88 ASN A CA 1
ATOM 716 C C . ASN A 1 88 ? -7.516 5.235 18.845 1.00 89.31 88 ASN A C 1
ATOM 718 O O . ASN A 1 88 ? -7.939 6.272 19.357 1.00 89.31 88 ASN A O 1
ATOM 722 N N . VAL A 1 89 ? -7.261 5.151 17.537 1.00 90.44 89 VAL A N 1
ATOM 723 C CA . VAL A 1 89 ? -7.405 6.298 16.640 1.00 90.44 89 VAL A CA 1
ATOM 724 C C . VAL A 1 89 ? -8.871 6.551 16.281 1.00 90.44 89 VAL A C 1
ATOM 726 O O . VAL A 1 89 ? -9.650 5.634 16.023 1.00 90.44 89 VAL A O 1
ATOM 729 N N . THR A 1 90 ? -9.265 7.820 16.201 1.00 92.25 90 THR A N 1
ATOM 730 C CA . THR A 1 90 ? -10.606 8.215 15.751 1.00 92.25 90 THR A CA 1
ATOM 731 C C . THR A 1 90 ? -10.611 8.686 14.299 1.00 92.25 90 THR A C 1
ATOM 733 O O . THR A 1 90 ? -9.628 9.230 13.791 1.00 92.25 90 THR A O 1
ATOM 736 N N . LYS A 1 91 ? -11.776 8.615 13.633 1.00 92.25 91 LYS A N 1
ATOM 737 C CA . LYS A 1 91 ? -11.954 9.189 12.283 1.00 92.25 91 LYS A CA 1
ATOM 738 C C . LYS A 1 91 ? -11.511 10.654 12.210 1.00 92.25 91 LYS A C 1
ATOM 740 O O . LYS A 1 91 ? -10.905 11.079 11.233 1.00 92.25 91 LYS A O 1
ATOM 745 N N . LYS A 1 92 ? -11.794 11.437 13.256 1.00 92.38 92 LYS A N 1
ATOM 746 C CA . LYS A 1 92 ? -11.434 12.860 13.327 1.00 92.38 92 LYS A CA 1
ATOM 747 C C . LYS A 1 92 ? -9.921 13.076 13.382 1.00 92.38 92 LYS A C 1
ATOM 749 O O . LYS A 1 92 ? -9.445 14.074 12.849 1.00 92.38 92 LYS A O 1
ATOM 754 N N . GLU A 1 93 ? -9.181 12.194 14.045 1.00 91.25 93 GLU A N 1
ATOM 755 C CA . GLU A 1 93 ? -7.717 12.246 14.088 1.00 91.25 93 GLU A CA 1
ATOM 756 C C . GLU A 1 93 ? -7.123 11.810 12.755 1.00 91.25 93 GLU A C 1
ATOM 758 O O . GLU A 1 93 ? -6.302 12.537 12.201 1.00 91.25 93 GLU A O 1
ATOM 763 N N . LEU A 1 94 ? -7.637 10.722 12.175 1.00 92.12 94 LEU A N 1
ATOM 764 C CA . LEU A 1 94 ? -7.221 10.247 10.857 1.00 92.12 94 LEU A CA 1
ATOM 765 C C . LEU A 1 94 ? -7.400 11.314 9.777 1.00 92.12 94 LEU A C 1
ATOM 767 O O . LEU A 1 94 ? -6.492 11.536 8.990 1.00 92.12 94 LEU A O 1
ATOM 771 N N . LEU A 1 95 ? -8.516 12.045 9.765 1.00 92.19 95 LEU A N 1
ATOM 772 C CA . LEU A 1 95 ? -8.746 13.110 8.780 1.00 92.19 95 LEU A CA 1
ATOM 773 C C . LEU A 1 95 ? -7.841 14.343 8.965 1.00 92.19 95 LEU A C 1
ATOM 775 O O . LEU A 1 95 ? -7.772 15.191 8.076 1.00 92.19 95 LEU A O 1
ATOM 779 N N . LYS A 1 96 ? -7.136 14.465 10.097 1.00 91.31 96 LYS A N 1
ATOM 780 C CA . LYS A 1 96 ? -6.078 15.475 10.281 1.00 91.31 96 LYS A CA 1
ATOM 781 C C . LYS A 1 96 ? -4.721 14.989 9.774 1.00 91.31 96 LYS A C 1
ATOM 783 O O . LYS A 1 96 ? -3.842 15.817 9.531 1.00 91.31 96 LYS A O 1
ATOM 788 N N . CYS A 1 97 ? -4.537 13.680 9.613 1.00 87.81 97 CYS A N 1
ATOM 789 C CA . CYS A 1 97 ? -3.306 13.105 9.096 1.00 87.81 97 CYS A CA 1
ATOM 790 C C . CYS A 1 97 ? -3.089 13.532 7.640 1.00 87.81 97 CYS A C 1
ATOM 792 O O . CYS A 1 97 ? -3.979 13.467 6.786 1.00 87.81 97 CYS A O 1
ATOM 794 N N . ARG A 1 98 ? -1.863 13.955 7.323 1.00 82.75 98 ARG A N 1
ATOM 795 C CA . ARG A 1 98 ? -1.520 14.387 5.967 1.00 82.75 98 ARG A CA 1
ATOM 796 C C . ARG A 1 98 ? -1.718 13.232 4.984 1.00 82.75 98 ARG A C 1
ATOM 798 O O . ARG A 1 98 ? -1.178 12.150 5.182 1.00 82.75 98 ARG A O 1
ATOM 805 N N . ASN A 1 99 ? -2.415 13.508 3.880 1.00 84.00 99 ASN A N 1
ATOM 806 C CA . ASN A 1 99 ? -2.765 12.543 2.831 1.00 84.00 99 ASN A CA 1
ATOM 807 C C . ASN A 1 99 ? -3.714 11.414 3.271 1.00 84.00 99 ASN A C 1
ATOM 809 O O . ASN A 1 99 ? -3.867 10.462 2.512 1.00 84.00 99 ASN A O 1
ATOM 813 N N . CYS A 1 100 ? -4.380 11.528 4.422 1.00 88.56 100 CYS A N 1
ATOM 814 C CA . CYS A 1 100 ? -5.430 10.605 4.841 1.00 88.56 100 CYS A CA 1
ATOM 815 C C . CYS A 1 100 ? -6.807 11.191 4.488 1.00 88.56 100 CYS A C 1
ATOM 817 O O . CYS A 1 100 ? -7.292 12.121 5.126 1.00 88.56 100 CYS A O 1
ATOM 819 N N . GLY A 1 101 ? -7.403 10.692 3.406 1.00 89.25 101 GLY A N 1
ATOM 820 C CA . GLY A 1 101 ? -8.773 11.025 3.004 1.00 89.25 101 GLY A CA 1
ATOM 821 C C . GLY A 1 101 ? -9.778 10.013 3.552 1.00 89.25 101 GLY A C 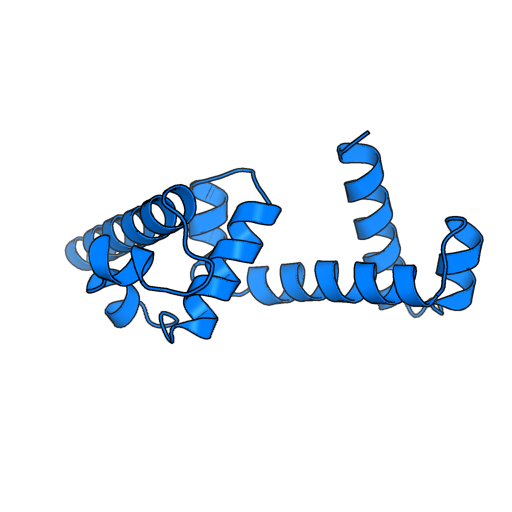1
ATOM 822 O O . GLY A 1 101 ? -9.379 8.978 4.082 1.00 89.25 101 GLY A O 1
ATOM 823 N N . ASP A 1 102 ? -11.072 10.272 3.354 1.00 92.06 102 ASP A N 1
ATOM 824 C CA . ASP A 1 102 ? -12.162 9.474 3.940 1.00 92.06 102 ASP A CA 1
ATOM 825 C C . ASP A 1 102 ? -12.028 7.966 3.705 1.00 92.06 102 ASP A C 1
ATOM 827 O O . ASP A 1 102 ? -12.136 7.188 4.645 1.00 92.06 102 ASP A O 1
ATOM 831 N N . VAL A 1 103 ? -11.704 7.551 2.476 1.00 90.88 103 VAL A N 1
ATOM 832 C CA . VAL A 1 103 ? -11.562 6.126 2.128 1.00 90.88 103 VAL A CA 1
ATOM 833 C C . VAL A 1 103 ? -10.439 5.449 2.921 1.00 90.88 103 VAL A C 1
ATOM 835 O O . VAL A 1 103 ? -10.597 4.317 3.366 1.00 90.88 103 VAL A O 1
ATOM 838 N N . MET A 1 104 ? -9.308 6.133 3.117 1.00 91.25 104 MET A N 1
ATOM 839 C CA . MET A 1 104 ? -8.196 5.591 3.908 1.00 91.25 104 MET A CA 1
ATOM 840 C C . MET A 1 104 ? -8.547 5.572 5.391 1.00 91.25 104 MET A C 1
ATOM 842 O O . MET A 1 104 ? -8.261 4.586 6.062 1.00 91.25 104 MET A O 1
A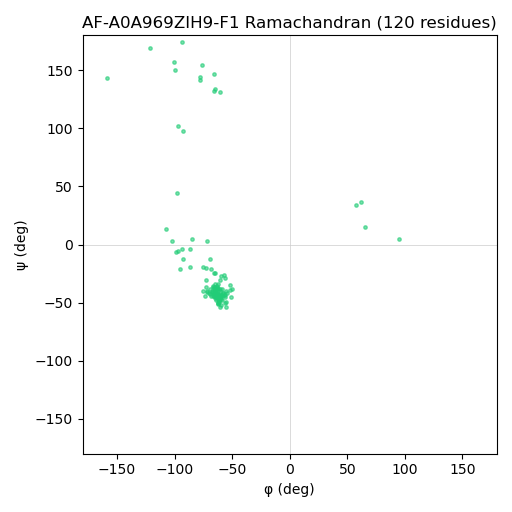TOM 846 N N . ALA A 1 105 ? -9.209 6.621 5.886 1.00 93.44 105 ALA A N 1
ATOM 847 C CA . ALA A 1 105 ? -9.667 6.659 7.265 1.00 93.44 105 ALA A CA 1
ATOM 848 C C . ALA A 1 105 ? -10.624 5.493 7.565 1.00 93.44 105 ALA A C 1
ATOM 850 O O . ALA A 1 105 ? -10.465 4.814 8.574 1.00 93.44 105 ALA A O 1
ATOM 851 N N . ASP A 1 106 ? -11.557 5.206 6.655 1.00 93.94 106 ASP A N 1
ATOM 852 C CA . ASP A 1 106 ? -12.492 4.089 6.794 1.00 93.94 106 ASP A CA 1
ATOM 853 C C . ASP A 1 106 ? -11.783 2.725 6.746 1.00 93.94 106 ASP A C 1
ATOM 855 O O . ASP A 1 106 ? -12.150 1.822 7.494 1.00 93.94 106 ASP A O 1
ATOM 859 N N . LEU A 1 107 ? -10.748 2.560 5.912 1.00 93.12 107 LEU A N 1
ATOM 860 C CA . LEU A 1 107 ? -9.934 1.337 5.902 1.00 93.12 107 LEU A CA 1
ATOM 861 C C . LEU A 1 107 ? -9.181 1.136 7.222 1.00 93.12 107 LEU A C 1
ATOM 863 O O . LEU A 1 107 ? -9.181 0.029 7.752 1.00 93.12 107 LEU A O 1
ATOM 867 N N . ILE A 1 108 ? -8.572 2.192 7.765 1.00 92.56 108 ILE A N 1
ATOM 868 C CA . ILE A 1 108 ? -7.830 2.123 9.032 1.00 92.56 108 ILE A CA 1
ATOM 869 C C . ILE A 1 108 ? -8.772 1.798 10.195 1.00 92.56 108 ILE A C 1
ATOM 871 O O . ILE A 1 108 ? -8.441 0.962 11.029 1.00 92.56 108 ILE A O 1
ATOM 875 N N . LEU A 1 109 ? -9.968 2.391 10.228 1.00 93.75 109 LEU A N 1
ATOM 876 C CA . LEU A 1 109 ? -10.964 2.073 11.254 1.00 93.75 109 LEU A CA 1
ATOM 877 C C . LEU A 1 109 ? -11.461 0.627 11.159 1.00 93.75 109 LEU A C 1
ATOM 879 O O . LEU A 1 109 ? -11.596 -0.029 12.183 1.00 93.75 109 LEU A O 1
ATOM 883 N N . LYS A 1 110 ? -11.648 0.083 9.951 1.00 93.44 110 LYS A N 1
ATOM 884 C CA . LYS A 1 110 ? -11.974 -1.345 9.796 1.00 93.44 110 LYS A CA 1
ATOM 885 C C . LYS A 1 110 ? -10.861 -2.258 10.307 1.00 93.44 110 LYS A C 1
ATOM 887 O O . LYS A 1 110 ? -11.152 -3.311 10.860 1.00 93.44 110 LYS A O 1
ATOM 892 N N . ILE A 1 111 ? -9.596 -1.871 10.133 1.00 91.06 111 ILE A N 1
ATOM 893 C CA . ILE A 1 111 ? -8.468 -2.601 10.732 1.00 91.06 111 ILE A CA 1
ATOM 894 C C . ILE A 1 111 ? -8.556 -2.531 12.255 1.00 91.06 111 ILE A C 1
ATOM 896 O O . ILE A 1 111 ? -8.412 -3.561 12.905 1.00 91.06 111 ILE A O 1
ATOM 900 N N . ALA A 1 112 ? -8.828 -1.351 12.821 1.00 91.19 112 ALA A N 1
ATOM 901 C CA . ALA A 1 112 ? -9.022 -1.188 14.259 1.00 91.19 112 ALA A CA 1
ATOM 902 C C . ALA A 1 112 ? -10.136 -2.105 14.791 1.00 91.19 112 ALA A C 1
ATOM 904 O O . ALA A 1 112 ? -9.922 -2.787 15.790 1.00 91.19 112 ALA A O 1
ATOM 905 N N . ASP A 1 113 ? -11.277 -2.180 14.100 1.00 91.50 113 ASP A N 1
ATOM 906 C CA . ASP A 1 113 ? -12.395 -3.059 14.467 1.00 91.50 113 ASP A CA 1
ATOM 907 C C . ASP A 1 113 ? -11.985 -4.543 14.461 1.00 91.50 113 ASP A C 1
ATOM 909 O O . ASP A 1 113 ? -12.239 -5.254 15.431 1.00 91.50 113 ASP A O 1
ATOM 913 N N . ILE A 1 114 ? -11.282 -5.001 13.415 1.00 90.12 114 ILE A N 1
ATOM 914 C CA . ILE A 1 114 ? -10.783 -6.386 13.328 1.00 90.12 114 ILE A CA 1
ATOM 915 C C . ILE A 1 114 ? -9.829 -6.698 14.490 1.00 90.12 114 ILE A C 1
ATOM 917 O O . ILE A 1 114 ? -9.947 -7.745 15.123 1.00 90.12 114 ILE A O 1
ATOM 921 N N . LEU A 1 115 ? -8.910 -5.781 14.808 1.00 87.50 115 LEU A N 1
ATOM 922 C CA . LEU A 1 115 ? -7.967 -5.950 15.918 1.00 87.50 115 LEU A CA 1
ATOM 923 C C . LEU A 1 115 ? -8.681 -6.001 17.279 1.00 87.50 115 LEU A C 1
ATOM 925 O O . LEU A 1 115 ? -8.322 -6.817 18.130 1.00 87.50 115 LEU A O 1
ATOM 929 N N . HIS A 1 116 ? -9.714 -5.173 17.474 1.00 88.25 116 HIS A N 1
ATOM 930 C CA . HIS A 1 116 ? -10.558 -5.210 18.675 1.00 88.25 116 HIS A CA 1
ATOM 931 C C . HIS A 1 116 ? -11.267 -6.561 18.832 1.00 88.25 116 HIS A C 1
ATOM 933 O O . HIS A 1 116 ? -11.367 -7.074 19.949 1.00 88.25 116 HIS A O 1
ATOM 939 N N . ASP A 1 117 ? -11.748 -7.150 17.737 1.00 87.62 117 ASP A N 1
ATOM 940 C CA . ASP A 1 117 ? -12.437 -8.444 17.755 1.00 87.62 117 ASP A CA 1
ATOM 941 C C . ASP A 1 117 ? -11.477 -9.625 17.992 1.00 87.62 117 ASP A C 1
ATOM 943 O O . ASP A 1 117 ? -11.807 -10.551 18.744 1.00 87.62 117 ASP A O 1
ATOM 947 N N . GLU A 1 118 ? -10.260 -9.575 17.442 1.00 84.25 118 GLU A N 1
ATOM 948 C CA . GLU A 1 118 ? -9.201 -10.558 17.715 1.00 84.25 118 GLU A CA 1
ATOM 949 C C . GLU A 1 118 ? -8.765 -10.552 19.190 1.00 84.25 118 GLU A C 1
ATOM 951 O O . GLU A 1 118 ? -8.506 -11.612 19.766 1.00 84.25 118 GLU A O 1
ATOM 956 N N . MET A 1 119 ? -8.715 -9.378 19.831 1.00 79.12 119 MET A N 1
ATOM 957 C CA . MET A 1 119 ? -8.359 -9.261 21.251 1.00 79.12 119 MET A CA 1
ATOM 958 C C . MET A 1 119 ? -9.451 -9.749 22.200 1.00 79.12 119 MET A C 1
ATOM 960 O O . MET A 1 119 ? -9.131 -10.228 23.281 1.00 79.12 119 MET A O 1
ATOM 964 N N . LYS A 1 120 ? -10.728 -9.640 21.824 1.00 77.12 120 LYS A N 1
ATOM 965 C CA . LYS A 1 120 ? -11.842 -10.186 22.623 1.00 77.12 120 LYS A CA 1
ATOM 966 C C . LYS A 1 120 ? -11.969 -11.704 22.513 1.00 77.12 120 LYS A C 1
ATOM 968 O O . LYS A 1 120 ? -12.651 -12.313 23.333 1.00 77.12 120 LYS A O 1
ATOM 973 N N . SER A 1 121 ? -11.375 -12.287 21.474 1.00 66.31 121 SER A N 1
ATOM 974 C CA . SER A 1 121 ? -11.442 -13.719 21.174 1.00 66.31 121 SER A CA 1
ATOM 975 C C . SER A 1 121 ? -10.269 -14.521 21.763 1.00 66.31 121 SER A C 1
ATOM 977 O O . SER A 1 121 ? -10.267 -15.746 21.638 1.00 66.31 121 SER A O 1
ATOM 979 N N . ASN A 1 122 ? -9.301 -13.848 22.399 1.00 53.53 122 ASN A N 1
ATOM 980 C CA . ASN A 1 122 ? -8.193 -14.429 23.171 1.00 53.53 122 ASN A CA 1
ATOM 981 C C . ASN A 1 122 ? -8.394 -14.204 24.673 1.00 53.53 122 ASN A C 1
ATOM 983 O O . ASN A 1 122 ? -7.940 -15.074 25.449 1.00 53.53 122 ASN A O 1
#

Foldseek 3Di:
DVVVVVVLLVVLLVVVVVPDQLVVSCVVVVHDSVVSVVSNVVVVLLVVCCPQPCLVVLVVVDVDSVLSSLLVVQCVVVVVSDLVSLLPDDLVNQCVGPSRDPVSSVSSVVSSVVSVVVVVVD

Sequence (122 aa):
MAEAKKDRNRELYEAKEAGVPFTKLAEKYGITVTCANTIYRREKIKEEHKNERYYQLLVSLTDSDEMITRTVHVLERNELDSAEAIMNVTKKELLKCRNCGDVMADLILKIADILHDEMKSN

Solvent-accessible surface area (backbone atoms only — not comparable to full-atom values): 6909 Å² total; per-residue (Å²): 115,70,63,66,52,51,53,52,46,50,54,50,34,55,43,40,76,73,66,49,54,50,64,61,54,9,63,76,69,75,49,53,49,67,55,43,49,53,45,35,53,54,53,49,51,51,61,58,44,59,75,39,91,59,39,63,58,40,54,77,74,42,92,45,67,67,56,44,55,50,43,51,55,40,28,59,76,67,68,37,78,44,71,68,50,39,56,71,60,48,67,74,57,36,59,69,40,80,94,35,49,70,72,47,34,53,53,50,48,52,50,21,54,52,53,54,53,56,62,74,74,108

Radius of gyration: 17.31 Å; Cα contacts (8 Å, |Δi|>4): 96; chains: 1; bounding box: 33×30×48 Å